Protein AF-A0A358IW53-F1 (afdb_monomer)

Radius of gyration: 29.98 Å; Cα contacts (8 Å, |Δi|>4): 96; chains: 1; bounding box: 82×64×45 Å

Foldseek 3Di:
DPPPPPVVVVVVVVVVVVVVVVVPDPPDPDDDDDDDDDLVGDPQVVCCVVPVDDDDSVNSLVQLQQWKDKPVFTWGDPDPVGDIDGDCVSCVVQQCVPADPVRRCVVPNDDDPDPVPDDDRPPIDIDGDNDD

Secondary structure (DSSP, 8-state):
--TTSHHHHHHHHHHHHHHHHHHTSPPPPP-PPP----TTS--HHHHHHHH-----HHHHHHHHHHEEEETTEEEEE-STT--EE--HHHHHHHHHHH--SS--HHHH----SSGGGPPPPTT--EEE----

Structure (mmCIF, N/CA/C/O backbone):
data_AF-A0A358IW53-F1
#
_entry.id   AF-A0A358IW53-F1
#
loop_
_atom_site.group_PDB
_atom_site.id
_atom_site.type_symbol
_atom_site.label_atom_id
_atom_site.label_alt_id
_atom_site.label_comp_id
_atom_site.label_asym_id
_atom_site.label_entity_id
_atom_site.label_seq_id
_atom_site.pdbx_PDB_ins_code
_atom_site.Cartn_x
_atom_site.Cartn_y
_atom_site.Cartn_z
_atom_site.occupancy
_atom_site.B_iso_or_equiv
_atom_site.auth_seq_id
_atom_site.auth_comp_id
_atom_site.auth_asym_id
_atom_site.auth_atom_id
_atom_site.pdbx_PDB_model_num
ATOM 1 N N . MET A 1 1 ? 65.312 49.172 10.900 1.00 45.38 1 MET A N 1
ATOM 2 C CA . MET A 1 1 ? 65.040 48.566 9.573 1.00 45.38 1 MET A CA 1
ATOM 3 C C . MET A 1 1 ? 65.627 47.159 9.563 1.00 45.38 1 MET A C 1
ATOM 5 O O . MET A 1 1 ? 66.772 47.037 9.943 1.00 45.38 1 MET A O 1
ATOM 9 N N . SER A 1 2 ? 64.997 46.048 9.188 1.00 51.22 2 SER A N 1
ATOM 10 C CA . SER A 1 2 ? 63.593 45.650 9.016 1.00 51.22 2 SER A CA 1
ATOM 11 C C . SER A 1 2 ? 63.588 44.112 8.835 1.00 51.22 2 SER A C 1
ATOM 13 O O . SER A 1 2 ? 63.111 43.606 7.826 1.00 51.22 2 SER A O 1
ATOM 15 N N . LEU A 1 3 ? 64.160 43.344 9.774 1.00 52.44 3 LEU A N 1
ATOM 16 C CA . LEU A 1 3 ? 64.257 41.875 9.638 1.00 52.44 3 LEU A CA 1
ATOM 17 C C . LEU A 1 3 ? 62.960 41.127 10.013 1.00 52.44 3 LEU A C 1
ATOM 19 O O . LEU A 1 3 ? 62.824 39.942 9.740 1.00 52.44 3 LEU A O 1
ATOM 23 N N . ARG A 1 4 ? 61.979 41.821 10.612 1.00 48.38 4 ARG A N 1
ATOM 24 C CA . ARG A 1 4 ? 60.676 41.243 10.998 1.00 48.38 4 ARG A CA 1
ATOM 25 C C . ARG A 1 4 ? 59.632 41.225 9.872 1.00 48.38 4 ARG A C 1
ATOM 27 O O . ARG A 1 4 ? 58.638 40.528 10.002 1.00 48.38 4 ARG A O 1
ATOM 34 N N . ARG A 1 5 ? 59.835 41.965 8.772 1.00 50.03 5 ARG A N 1
ATOM 35 C CA . ARG A 1 5 ? 58.861 42.036 7.660 1.00 50.03 5 ARG A CA 1
ATOM 36 C C . ARG A 1 5 ? 58.952 40.858 6.685 1.00 50.03 5 ARG A C 1
ATOM 38 O O . ARG A 1 5 ? 57.959 40.539 6.044 1.00 50.03 5 ARG A O 1
ATOM 45 N N . THR A 1 6 ? 60.104 40.199 6.585 1.00 47.00 6 THR A N 1
ATOM 46 C CA . THR A 1 6 ? 60.347 39.173 5.560 1.00 47.00 6 THR A CA 1
ATOM 47 C C . THR A 1 6 ? 59.727 37.815 5.908 1.00 47.00 6 THR A C 1
ATOM 49 O O . THR A 1 6 ? 59.259 37.125 5.009 1.00 47.00 6 THR A O 1
ATOM 52 N N . LEU A 1 7 ? 59.637 37.452 7.198 1.00 46.81 7 LEU A N 1
ATOM 53 C CA . LEU A 1 7 ? 59.002 36.194 7.630 1.00 46.81 7 LEU A CA 1
ATOM 54 C C . LEU A 1 7 ? 57.464 36.214 7.539 1.00 46.81 7 LEU A C 1
ATOM 56 O O . LEU A 1 7 ? 56.850 35.167 7.360 1.00 46.81 7 LEU A O 1
ATOM 60 N N . SER A 1 8 ? 56.822 37.382 7.638 1.00 44.81 8 SER A N 1
ATOM 61 C CA . SER A 1 8 ? 55.353 37.479 7.557 1.00 44.81 8 SER A CA 1
ATOM 62 C C . SER A 1 8 ? 54.820 37.392 6.118 1.00 44.81 8 SER A C 1
ATOM 64 O O . SER A 1 8 ? 53.675 36.992 5.906 1.00 44.81 8 SER A O 1
ATOM 66 N N . PHE A 1 9 ? 55.647 37.722 5.120 1.00 45.56 9 PHE A N 1
ATOM 67 C CA . PHE A 1 9 ? 55.272 37.652 3.702 1.00 45.56 9 PHE A CA 1
ATOM 68 C C . PHE A 1 9 ? 55.314 36.223 3.139 1.00 45.56 9 PHE A C 1
ATOM 70 O O . PHE A 1 9 ? 54.461 35.859 2.332 1.00 45.56 9 PHE A O 1
ATOM 77 N N . THR A 1 10 ? 56.250 35.384 3.590 1.00 48.31 10 THR A N 1
ATOM 78 C CA . THR A 1 10 ? 56.368 33.990 3.128 1.00 48.31 10 THR A CA 1
ATOM 79 C C . THR A 1 10 ? 55.287 33.081 3.714 1.00 48.31 10 THR A C 1
ATOM 81 O O . THR A 1 10 ? 54.746 32.243 2.996 1.00 48.31 10 THR A O 1
ATOM 84 N N . ALA A 1 11 ? 54.897 33.295 4.976 1.00 46.56 11 ALA A N 1
ATOM 85 C CA . ALA A 1 11 ? 53.778 32.580 5.595 1.00 46.56 11 ALA A CA 1
ATOM 86 C C . ALA A 1 11 ? 52.433 32.879 4.900 1.00 46.56 11 ALA A C 1
ATOM 88 O O . ALA A 1 11 ? 51.592 31.992 4.771 1.00 46.56 11 ALA A O 1
ATOM 89 N N . SER A 1 12 ? 52.257 34.105 4.392 1.00 52.66 12 SER A N 1
ATOM 90 C CA . SER A 1 12 ? 51.033 34.529 3.699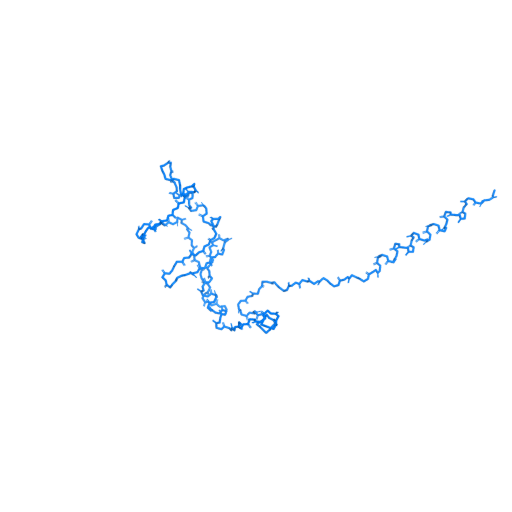 1.00 52.66 12 SER A CA 1
ATOM 91 C C . SER A 1 12 ? 50.904 33.908 2.301 1.00 52.66 12 SER A C 1
ATOM 93 O O . SER A 1 12 ? 49.828 33.452 1.932 1.00 52.66 12 SER A O 1
ATOM 95 N N . LEU A 1 13 ? 51.997 33.812 1.536 1.00 52.28 13 LEU A N 1
ATOM 96 C CA . LEU A 1 13 ? 51.989 33.179 0.208 1.00 52.28 13 LEU A CA 1
ATOM 97 C C . LEU A 1 13 ? 51.776 31.659 0.277 1.00 52.28 13 LEU A C 1
ATOM 99 O O . LEU A 1 13 ? 51.045 31.109 -0.542 1.00 52.28 13 LEU A O 1
ATOM 103 N N . ALA A 1 14 ? 52.359 30.986 1.275 1.00 54.16 14 ALA A N 1
ATOM 104 C CA . ALA A 1 14 ? 5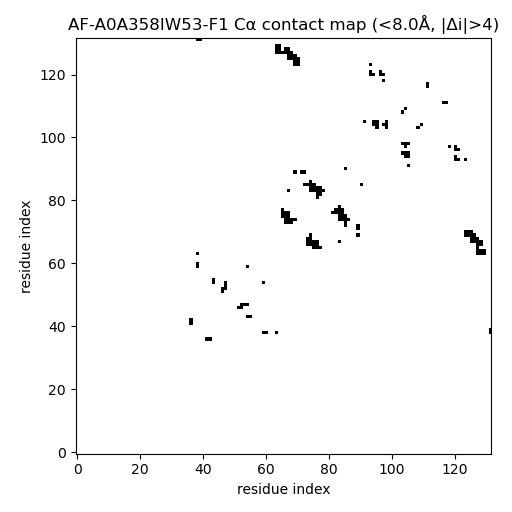2.147 29.555 1.488 1.00 54.16 14 ALA A CA 1
ATOM 105 C C . ALA A 1 14 ? 50.699 29.240 1.914 1.00 54.16 14 ALA A C 1
ATOM 107 O O . ALA A 1 14 ? 50.117 28.274 1.425 1.00 54.16 14 ALA A O 1
ATOM 108 N N . ALA A 1 15 ? 50.093 30.080 2.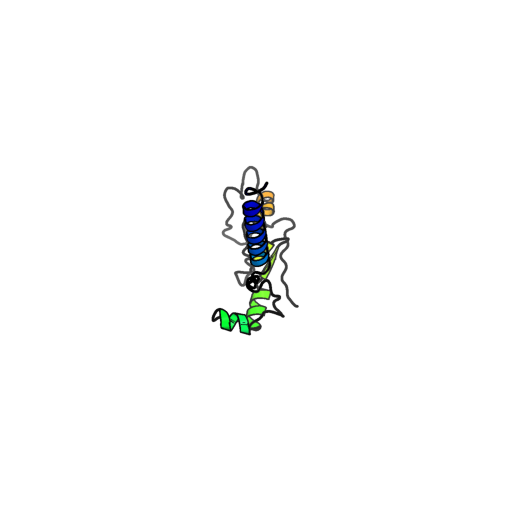763 1.00 53.78 15 ALA A N 1
ATOM 109 C CA . ALA A 1 15 ? 48.697 29.937 3.179 1.00 53.78 15 ALA A CA 1
ATOM 110 C C . ALA A 1 15 ? 47.702 30.188 2.027 1.00 53.78 15 ALA A C 1
ATOM 112 O O . ALA A 1 15 ? 46.727 29.450 1.892 1.00 53.78 15 ALA A O 1
ATOM 113 N N . LEU A 1 16 ? 47.968 31.172 1.155 1.00 55.00 16 LEU A N 1
ATOM 114 C CA . LEU A 1 16 ? 47.179 31.404 -0.064 1.00 55.00 16 LEU A CA 1
ATOM 115 C C . LEU A 1 16 ? 47.344 30.274 -1.095 1.00 55.00 16 LEU A C 1
ATOM 117 O O . LEU A 1 16 ? 46.365 29.877 -1.723 1.00 55.00 16 LEU A O 1
ATOM 121 N N . GLY A 1 17 ? 48.554 29.727 -1.245 1.00 56.91 17 GLY A N 1
ATOM 122 C CA . GLY A 1 17 ? 48.820 28.590 -2.130 1.00 56.91 17 GLY A CA 1
ATOM 123 C C . GLY A 1 17 ? 48.111 27.309 -1.681 1.00 56.91 17 GLY A C 1
ATOM 124 O O . GLY A 1 17 ? 47.503 26.628 -2.503 1.00 56.91 17 GLY A O 1
ATOM 125 N N . LEU A 1 18 ? 48.113 27.010 -0.377 1.00 56.78 18 LEU A N 1
ATOM 126 C CA . LEU A 1 18 ? 47.400 25.850 0.171 1.00 56.78 18 LEU A CA 1
ATOM 127 C C . LEU A 1 18 ? 45.878 26.000 0.032 1.00 56.78 18 LEU A C 1
ATOM 129 O O . LEU A 1 18 ? 45.204 25.052 -0.360 1.00 56.78 18 LEU A O 1
ATOM 133 N N . ALA A 1 19 ? 45.338 27.198 0.284 1.00 57.53 19 ALA A N 1
ATOM 134 C CA . ALA A 1 19 ? 43.915 27.474 0.093 1.00 57.53 19 ALA A CA 1
ATOM 135 C C . ALA A 1 19 ? 43.489 27.331 -1.382 1.00 57.53 19 ALA A C 1
ATOM 137 O O . ALA A 1 19 ? 42.447 26.744 -1.664 1.00 57.53 19 ALA A O 1
ATOM 138 N N . ALA A 1 20 ? 44.314 27.788 -2.332 1.00 58.22 20 ALA A N 1
ATOM 139 C CA . ALA A 1 20 ? 44.037 27.654 -3.764 1.00 58.22 20 ALA A CA 1
ATOM 140 C C . ALA A 1 20 ? 44.051 26.192 -4.258 1.00 58.22 20 ALA A C 1
ATOM 142 O O . ALA A 1 20 ? 43.303 25.854 -5.178 1.00 58.22 20 ALA A O 1
ATOM 143 N N . VAL A 1 21 ? 44.859 25.319 -3.643 1.00 57.72 21 VAL A N 1
ATOM 144 C CA . VAL A 1 21 ? 44.914 23.880 -3.969 1.00 57.72 21 VAL A CA 1
ATOM 145 C C . VAL A 1 21 ? 43.688 23.130 -3.441 1.00 57.72 21 VAL A C 1
ATOM 147 O O . VAL A 1 21 ? 43.157 22.275 -4.143 1.00 57.72 21 VAL A O 1
ATOM 150 N N . VAL A 1 22 ? 43.187 23.470 -2.248 1.00 59.94 22 VAL A N 1
ATOM 151 C CA . VAL A 1 22 ? 41.995 22.813 -1.675 1.00 59.94 22 VAL A CA 1
ATOM 152 C C . VAL A 1 22 ? 40.720 23.174 -2.451 1.00 59.94 22 VAL A C 1
ATOM 154 O O . VAL A 1 22 ? 39.848 22.327 -2.616 1.00 59.94 22 VAL A O 1
ATOM 157 N N . VAL A 1 23 ? 40.624 24.396 -2.991 1.00 61.97 23 VAL A N 1
ATOM 158 C CA . VAL A 1 23 ? 39.460 24.845 -3.786 1.00 61.97 23 VAL A CA 1
ATOM 159 C C . VAL A 1 23 ? 39.443 24.253 -5.206 1.00 61.97 23 VAL A C 1
ATOM 161 O O . VAL A 1 23 ? 38.377 24.128 -5.798 1.00 61.97 23 VAL A O 1
ATOM 164 N N . ASN A 1 24 ? 40.598 23.844 -5.744 1.00 63.06 24 ASN A N 1
ATOM 165 C CA . ASN A 1 24 ? 40.717 23.216 -7.070 1.00 63.06 24 ASN A CA 1
ATOM 166 C C . ASN A 1 24 ? 40.841 21.684 -7.019 1.00 63.06 24 ASN A C 1
ATOM 168 O O . ASN A 1 24 ? 41.148 21.057 -8.035 1.00 63.06 24 ASN A O 1
ATOM 172 N N . ALA A 1 25 ? 40.620 21.063 -5.857 1.00 70.56 25 ALA A N 1
ATOM 173 C CA . ALA A 1 25 ? 40.541 19.612 -5.783 1.00 70.56 25 ALA A CA 1
ATOM 174 C C . ALA A 1 25 ? 39.331 19.133 -6.613 1.00 70.56 25 ALA A C 1
ATOM 176 O O . ALA A 1 25 ? 38.227 19.651 -6.420 1.00 70.56 25 ALA A O 1
ATOM 177 N N . PRO A 1 26 ? 39.500 18.171 -7.543 1.00 72.50 26 PRO A N 1
ATOM 178 C CA . PRO A 1 26 ? 38.382 17.648 -8.312 1.00 72.50 26 PRO A CA 1
ATOM 179 C C . PRO A 1 26 ? 37.364 17.052 -7.342 1.00 72.50 26 PRO A C 1
ATOM 181 O O . PRO A 1 26 ? 37.690 16.164 -6.552 1.00 72.50 26 PRO A O 1
ATOM 184 N N . ALA A 1 27 ? 36.132 17.557 -7.385 1.00 75.62 27 ALA A N 1
ATOM 185 C CA . ALA A 1 27 ? 35.043 16.971 -6.628 1.00 75.62 27 ALA A CA 1
ATOM 186 C C . ALA A 1 27 ? 34.883 15.511 -7.070 1.00 75.62 27 ALA A C 1
ATOM 188 O O . ALA A 1 27 ? 34.687 15.229 -8.255 1.00 75.62 27 ALA A O 1
ATOM 189 N N . SER A 1 28 ? 34.983 14.574 -6.127 1.00 77.12 28 SER A N 1
ATOM 190 C CA . SER A 1 28 ? 34.611 13.183 -6.374 1.00 77.12 28 SER A CA 1
ATOM 191 C C . SER A 1 28 ? 33.187 13.155 -6.924 1.00 77.12 28 SER A C 1
ATOM 193 O O . SER A 1 28 ? 32.289 13.746 -6.323 1.00 77.12 28 SER A O 1
ATOM 195 N N . ALA A 1 29 ? 32.974 12.483 -8.056 1.00 78.31 29 ALA A N 1
ATOM 196 C CA . ALA A 1 29 ? 31.636 12.317 -8.608 1.00 78.31 29 ALA A CA 1
ATOM 197 C C . ALA A 1 29 ? 30.721 11.702 -7.537 1.00 78.31 29 ALA A C 1
ATOM 199 O O . ALA A 1 29 ? 31.023 10.634 -6.994 1.00 78.31 29 ALA A O 1
ATOM 200 N N . ALA A 1 30 ? 29.622 12.388 -7.216 1.00 73.81 30 ALA A N 1
ATOM 201 C CA . ALA A 1 30 ? 28.613 11.855 -6.317 1.00 73.81 30 ALA A CA 1
ATOM 202 C C . ALA A 1 30 ? 28.044 10.574 -6.940 1.00 73.81 30 ALA A C 1
ATOM 204 O O . ALA A 1 30 ? 27.476 10.603 -8.031 1.00 73.81 30 ALA A O 1
ATOM 205 N N . ARG A 1 31 ? 28.225 9.440 -6.262 1.00 71.56 31 ARG A N 1
ATOM 206 C CA . ARG A 1 31 ? 27.593 8.179 -6.648 1.00 71.56 31 ARG A CA 1
ATOM 207 C C . ARG A 1 31 ? 26.286 8.049 -5.884 1.00 71.56 31 ARG A C 1
ATOM 209 O O . ARG A 1 31 ? 26.280 7.566 -4.757 1.00 71.56 31 ARG A O 1
ATOM 216 N N . ALA A 1 32 ? 25.202 8.525 -6.479 1.00 72.50 32 ALA A N 1
ATOM 217 C CA . ALA A 1 32 ? 23.874 8.122 -6.050 1.00 72.50 32 ALA A CA 1
ATOM 218 C C . ALA A 1 32 ? 23.540 6.793 -6.733 1.00 72.50 32 ALA A C 1
ATOM 220 O O . ALA A 1 32 ? 23.787 6.637 -7.930 1.00 72.50 32 ALA A O 1
ATOM 221 N N . ASP A 1 33 ? 22.996 5.841 -5.981 1.00 65.25 33 ASP A N 1
ATOM 222 C CA . ASP A 1 33 ? 22.238 4.772 -6.615 1.00 65.25 33 ASP A CA 1
ATOM 223 C C . ASP A 1 33 ? 20.931 5.360 -7.163 1.00 65.25 33 ASP A C 1
ATOM 225 O O . ASP A 1 33 ? 20.350 6.290 -6.601 1.00 65.25 33 ASP A O 1
ATOM 229 N N . GLU A 1 34 ? 20.498 4.821 -8.293 1.00 70.62 34 GLU A N 1
ATOM 230 C CA . GLU A 1 34 ? 19.232 5.144 -8.940 1.00 70.62 34 GLU A CA 1
ATOM 231 C C . GLU A 1 34 ? 18.018 4.912 -8.013 1.00 70.62 34 GLU A C 1
ATOM 233 O O . GLU A 1 34 ? 18.016 3.969 -7.220 1.00 70.62 34 GLU A O 1
ATOM 238 N N . GLY A 1 35 ? 16.977 5.758 -8.105 1.00 78.75 35 GLY A N 1
ATOM 239 C CA . GLY A 1 35 ? 15.893 5.808 -7.114 1.00 78.75 35 GLY A CA 1
ATOM 240 C C . GLY A 1 35 ? 14.510 6.173 -7.670 1.00 78.75 35 GLY A C 1
ATOM 241 O O . GLY A 1 35 ? 14.393 7.068 -8.496 1.00 78.75 35 GLY A O 1
ATOM 242 N N . MET A 1 36 ? 13.492 5.468 -7.154 1.00 91.62 36 MET A N 1
ATOM 243 C CA . MET A 1 36 ? 12.048 5.525 -7.458 1.00 91.62 36 MET A CA 1
ATOM 244 C C . MET A 1 36 ? 11.681 5.565 -8.948 1.00 91.62 36 MET A C 1
ATOM 246 O O . MET A 1 36 ? 11.601 6.616 -9.572 1.00 91.62 36 MET A O 1
ATOM 250 N N . TRP A 1 37 ? 11.365 4.387 -9.480 1.00 93.50 37 TRP A N 1
ATOM 251 C CA . TRP A 1 37 ? 10.956 4.176 -10.864 1.00 93.50 37 TRP A CA 1
ATOM 252 C C . TRP A 1 37 ? 9.460 3.910 -10.947 1.00 93.50 37 TRP A C 1
ATOM 254 O O . TRP A 1 37 ? 8.897 3.255 -10.066 1.00 93.50 37 TRP A O 1
ATOM 264 N N . THR A 1 38 ? 8.824 4.368 -12.019 1.00 94.88 38 THR A N 1
ATOM 265 C CA . THR A 1 38 ? 7.471 3.924 -12.353 1.00 94.88 38 THR A CA 1
ATOM 266 C C . THR A 1 38 ? 7.512 2.507 -12.933 1.00 94.88 38 THR A C 1
ATOM 268 O O . THR A 1 38 ? 8.555 2.041 -13.402 1.00 94.88 38 THR A O 1
ATOM 271 N N . PHE A 1 39 ? 6.387 1.790 -12.886 1.00 95.19 39 PHE A N 1
ATOM 272 C CA . PHE A 1 39 ? 6.320 0.405 -13.370 1.00 95.19 39 PHE A CA 1
ATOM 273 C C . PHE A 1 39 ? 6.524 0.281 -14.891 1.00 95.19 39 PHE A C 1
ATOM 275 O O . PHE A 1 39 ? 6.957 -0.769 -15.354 1.00 95.19 39 PHE A O 1
ATOM 282 N N . ASP A 1 40 ? 6.237 1.336 -15.654 1.00 94.25 40 ASP A N 1
ATOM 283 C CA . ASP A 1 40 ? 6.399 1.440 -17.112 1.00 94.25 40 ASP A CA 1
ATOM 284 C C . ASP A 1 40 ? 7.803 1.912 -17.540 1.00 94.25 40 ASP A C 1
ATOM 286 O O . ASP A 1 40 ? 8.197 1.721 -18.688 1.00 94.25 40 ASP A O 1
ATOM 290 N N . SER A 1 41 ? 8.581 2.492 -16.619 1.00 94.56 41 SER A N 1
ATOM 291 C CA . SER A 1 41 ? 9.921 3.038 -16.888 1.00 94.56 41 SER A CA 1
ATOM 292 C C . SER A 1 41 ? 11.011 2.431 -15.988 1.00 94.56 41 SER A C 1
ATOM 294 O O . SER A 1 41 ? 12.056 3.039 -15.757 1.00 94.56 41 SER A O 1
ATOM 296 N N . PHE A 1 42 ? 10.790 1.221 -15.462 1.00 95.12 42 PHE A N 1
ATOM 297 C CA . PHE A 1 42 ? 11.758 0.515 -14.620 1.00 95.12 42 PHE A CA 1
ATOM 298 C C . PHE A 1 42 ? 12.981 0.039 -15.434 1.00 95.12 42 PHE A C 1
ATOM 300 O O . PHE A 1 42 ? 12.809 -0.616 -16.466 1.00 95.12 42 PHE A O 1
ATOM 307 N N . PRO A 1 43 ? 14.231 0.276 -14.980 1.00 95.06 43 PRO A N 1
ATOM 308 C CA . PRO A 1 43 ? 15.440 -0.083 -15.722 1.00 95.06 43 PRO A CA 1
ATOM 309 C C . PRO A 1 43 ? 15.766 -1.582 -15.584 1.00 95.06 43 PRO A C 1
ATOM 311 O O . PRO A 1 43 ? 16.772 -1.976 -14.987 1.00 95.06 43 PRO A O 1
ATOM 314 N N . ILE A 1 44 ? 14.910 -2.436 -16.161 1.00 96.06 44 ILE A N 1
ATOM 315 C CA . ILE A 1 44 ? 14.948 -3.906 -16.051 1.00 96.06 44 ILE A CA 1
ATOM 316 C C . ILE A 1 44 ? 16.352 -4.466 -16.305 1.00 96.06 44 ILE A C 1
ATOM 318 O O . ILE A 1 44 ? 16.857 -5.266 -15.517 1.00 96.06 44 ILE A O 1
ATOM 322 N N . GLN A 1 45 ? 16.993 -4.052 -17.402 1.00 95.88 45 GLN A N 1
ATOM 323 C CA . GLN A 1 45 ? 18.297 -4.585 -17.803 1.00 95.88 45 GLN A CA 1
ATOM 324 C C . GLN A 1 45 ? 19.379 -4.241 -16.777 1.00 95.88 45 GLN A C 1
ATOM 326 O O . GLN A 1 45 ? 20.101 -5.133 -16.333 1.00 95.88 45 GLN A O 1
ATOM 331 N N . THR A 1 46 ? 19.447 -2.976 -16.357 1.00 93.81 46 THR A N 1
ATOM 332 C CA . THR A 1 46 ? 20.407 -2.494 -15.358 1.00 93.81 46 THR A CA 1
ATOM 333 C C . THR A 1 46 ? 20.226 -3.217 -14.027 1.00 93.81 46 THR A C 1
ATOM 335 O O . THR A 1 46 ? 21.200 -3.703 -13.455 1.00 93.81 46 THR A O 1
ATOM 338 N N . VAL A 1 47 ? 18.985 -3.346 -13.544 1.00 93.88 47 VAL A N 1
ATOM 339 C CA . VAL A 1 47 ? 18.682 -4.002 -12.261 1.00 93.88 47 VAL A CA 1
ATOM 340 C C . VA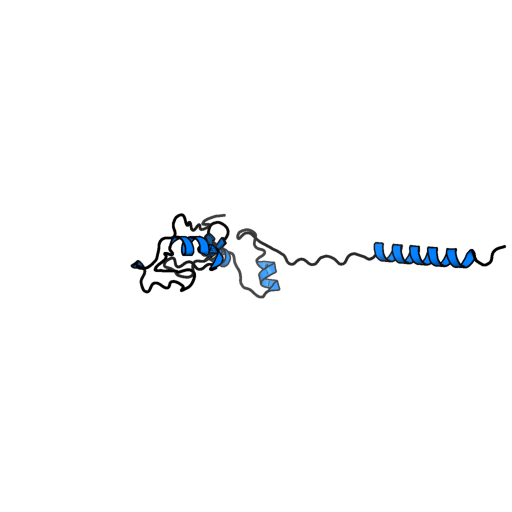L A 1 47 ? 19.009 -5.492 -12.316 1.00 93.88 47 VAL A C 1
ATOM 342 O O . VAL A 1 47 ? 19.699 -5.994 -11.429 1.00 93.88 47 VAL A O 1
ATOM 345 N N . ASN A 1 48 ? 18.590 -6.194 -13.370 1.00 96.69 48 ASN A N 1
ATOM 346 C CA . ASN A 1 48 ? 18.887 -7.618 -13.522 1.00 96.69 48 ASN A CA 1
ATOM 347 C C . ASN A 1 48 ? 20.393 -7.884 -13.623 1.00 96.69 48 ASN A C 1
ATOM 349 O O . ASN A 1 48 ? 20.882 -8.821 -12.994 1.00 96.69 48 ASN A O 1
ATOM 353 N N . GLN A 1 49 ? 21.144 -7.053 -14.354 1.00 96.56 49 GLN A N 1
ATOM 354 C CA . GLN A 1 49 ? 22.602 -7.178 -14.443 1.00 96.56 49 GLN A CA 1
ATOM 355 C C . GLN A 1 49 ? 23.291 -6.881 -13.105 1.00 96.56 49 GLN A C 1
ATOM 357 O O . GLN A 1 49 ? 24.203 -7.607 -12.715 1.00 96.56 49 GLN A O 1
ATOM 362 N N . LYS A 1 50 ? 22.854 -5.836 -12.390 1.00 93.75 50 LYS A N 1
ATOM 363 C CA . LYS A 1 50 ? 23.466 -5.402 -11.126 1.00 93.75 50 LYS A CA 1
ATOM 364 C C . LYS A 1 50 ? 23.188 -6.367 -9.973 1.00 93.75 50 LYS A C 1
ATOM 366 O O . LYS A 1 50 ? 24.085 -6.624 -9.176 1.00 93.75 50 LYS A O 1
ATOM 371 N N . TYR A 1 51 ? 21.962 -6.882 -9.872 1.00 93.94 51 TYR A N 1
ATOM 372 C CA . TYR A 1 51 ? 21.498 -7.658 -8.714 1.00 93.94 51 TYR A CA 1
ATOM 373 C C . TYR A 1 51 ? 21.258 -9.146 -9.006 1.00 93.94 51 TYR A C 1
ATOM 375 O O . TYR A 1 51 ? 20.903 -9.893 -8.097 1.00 93.94 51 TYR A O 1
ATOM 383 N N . GLY A 1 52 ? 21.434 -9.601 -10.250 1.00 96.56 52 GLY A N 1
ATOM 384 C CA . GLY A 1 52 ? 21.211 -11.000 -10.634 1.00 96.56 52 GLY A CA 1
ATOM 385 C C . GLY A 1 52 ? 19.738 -11.427 -10.603 1.00 96.56 52 GLY A C 1
ATOM 386 O O . GLY A 1 52 ? 19.437 -12.617 -10.493 1.00 96.56 52 GLY A O 1
ATOM 387 N N . THR A 1 53 ? 18.811 -10.470 -10.666 1.00 95.75 53 THR A N 1
ATOM 388 C CA . THR A 1 53 ? 17.369 -10.730 -10.686 1.00 95.75 53 THR A CA 1
ATOM 389 C C . THR A 1 53 ? 16.892 -11.169 -12.074 1.00 95.75 53 THR A C 1
ATOM 391 O O . THR A 1 53 ? 17.610 -11.079 -13.070 1.00 95.75 53 THR A O 1
ATOM 394 N N . ARG A 1 54 ? 15.652 -11.663 -12.143 1.00 96.56 54 ARG A N 1
ATOM 395 C CA . ARG A 1 54 ? 14.948 -12.005 -13.390 1.00 96.56 54 ARG A CA 1
ATOM 396 C C . ARG A 1 54 ? 13.625 -11.246 -13.477 1.00 96.56 54 ARG A C 1
ATOM 398 O O . ARG A 1 54 ? 12.571 -11.850 -13.626 1.00 96.56 54 ARG A O 1
ATOM 405 N N . ILE A 1 55 ? 13.686 -9.934 -13.273 1.00 97.06 55 ILE A N 1
ATOM 406 C CA . ILE A 1 55 ? 12.522 -9.054 -13.390 1.00 97.06 55 ILE A CA 1
ATOM 407 C C . ILE A 1 55 ? 12.198 -8.891 -14.875 1.00 97.06 55 ILE A C 1
ATOM 409 O O . ILE A 1 55 ? 13.096 -8.659 -15.682 1.00 97.06 55 ILE A O 1
ATOM 413 N N . ASP A 1 56 ? 10.927 -9.010 -15.228 1.00 97.38 56 ASP A N 1
ATOM 414 C CA . ASP A 1 56 ? 10.378 -8.692 -16.543 1.00 97.38 56 ASP A CA 1
ATOM 415 C C . ASP A 1 56 ? 9.103 -7.847 -16.380 1.00 97.38 56 ASP A C 1
ATOM 417 O O . ASP A 1 56 ? 8.691 -7.536 -15.257 1.00 97.38 56 ASP A O 1
ATOM 421 N N . GLN A 1 57 ? 8.479 -7.454 -17.495 1.00 96.12 57 GLN A N 1
ATOM 422 C CA . GLN A 1 57 ? 7.266 -6.638 -17.436 1.00 96.12 57 GLN A CA 1
ATOM 423 C C . GLN A 1 57 ? 6.107 -7.380 -16.760 1.00 96.12 57 GLN A C 1
ATOM 425 O O . GLN A 1 57 ? 5.429 -6.807 -15.918 1.00 96.12 57 GLN A O 1
ATOM 430 N N . ALA A 1 58 ? 5.930 -8.676 -17.031 1.00 96.81 58 ALA A N 1
ATOM 431 C CA . ALA A 1 58 ? 4.864 -9.467 -16.415 1.00 96.81 58 ALA A CA 1
ATOM 432 C C . ALA A 1 58 ? 5.008 -9.554 -14.884 1.00 96.81 58 ALA A C 1
ATOM 434 O O . ALA A 1 58 ? 4.016 -9.603 -14.150 1.00 96.81 58 ALA A O 1
ATOM 435 N N . TRP A 1 59 ? 6.244 -9.574 -14.382 1.00 97.25 59 TRP A N 1
ATOM 436 C CA . TRP A 1 59 ? 6.535 -9.479 -12.960 1.00 97.25 59 TRP A CA 1
ATOM 437 C C . TRP A 1 59 ? 6.176 -8.098 -12.405 1.00 97.25 59 TRP A C 1
ATOM 439 O O . TRP A 1 59 ? 5.514 -8.027 -11.370 1.00 97.25 59 TRP A O 1
ATOM 449 N N . LEU A 1 60 ? 6.552 -7.014 -13.093 1.00 97.50 60 LEU A N 1
ATOM 450 C CA . LEU A 1 60 ? 6.205 -5.646 -12.688 1.00 97.50 60 LEU A CA 1
ATOM 451 C C . LEU A 1 60 ? 4.688 -5.428 -12.672 1.00 97.50 60 LEU A C 1
ATOM 453 O O . LEU A 1 60 ? 4.170 -4.895 -11.693 1.00 97.50 60 LEU A O 1
ATOM 457 N N . ASP A 1 61 ? 3.968 -5.923 -13.678 1.00 96.81 61 ASP A N 1
ATOM 458 C CA . ASP A 1 61 ? 2.507 -5.840 -13.766 1.00 96.81 61 ASP A CA 1
ATOM 459 C C . ASP A 1 61 ? 1.838 -6.580 -12.601 1.00 96.81 61 ASP A C 1
ATOM 461 O O . ASP A 1 61 ? 0.876 -6.095 -11.998 1.00 96.81 61 ASP A O 1
ATOM 465 N N . ARG A 1 62 ? 2.382 -7.744 -12.223 1.00 95.81 62 ARG A N 1
ATOM 466 C CA . ARG A 1 62 ? 1.922 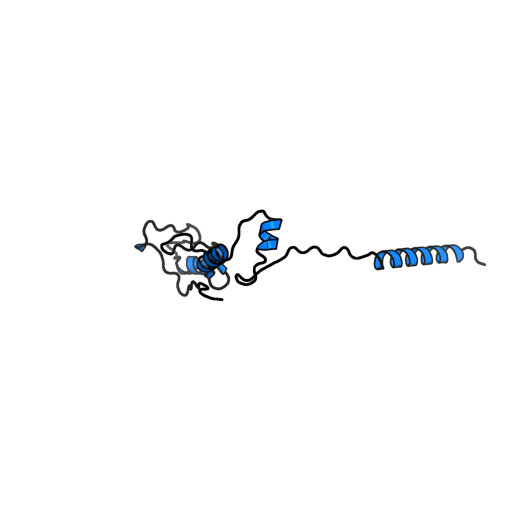-8.489 -11.046 1.00 95.81 62 ARG A CA 1
ATOM 467 C C . ARG A 1 62 ? 2.155 -7.705 -9.759 1.00 95.81 62 ARG A C 1
ATOM 469 O O . ARG A 1 62 ? 1.260 -7.660 -8.921 1.00 95.81 62 ARG A O 1
ATOM 476 N N . VAL A 1 63 ? 3.333 -7.101 -9.593 1.00 96.50 63 VAL A N 1
ATOM 477 C CA . VAL A 1 63 ? 3.647 -6.284 -8.412 1.00 96.50 63 VAL A CA 1
ATOM 478 C C . VAL A 1 63 ? 2.751 -5.052 -8.350 1.00 96.50 63 VAL A C 1
ATOM 480 O O . VAL A 1 63 ? 2.213 -4.766 -7.286 1.00 96.50 63 VAL A O 1
ATOM 483 N N . ARG A 1 64 ? 2.514 -4.372 -9.476 1.00 97.56 64 ARG A N 1
ATOM 484 C CA . ARG A 1 64 ? 1.590 -3.236 -9.575 1.00 97.56 64 ARG A CA 1
ATOM 485 C C . ARG A 1 64 ? 0.181 -3.619 -9.125 1.00 97.56 64 ARG A C 1
ATOM 487 O O . ARG A 1 64 ? -0.389 -2.938 -8.282 1.00 97.56 64 ARG A O 1
ATOM 494 N N . ASN A 1 65 ? -0.347 -4.738 -9.625 1.00 96.88 65 ASN A N 1
ATOM 495 C CA . ASN A 1 65 ? -1.684 -5.218 -9.260 1.00 96.88 65 ASN A CA 1
ATOM 496 C C . ASN A 1 65 ? -1.774 -5.699 -7.796 1.00 96.88 65 ASN A C 1
ATOM 498 O O . ASN A 1 65 ? -2.870 -5.781 -7.246 1.00 96.88 65 ASN A O 1
ATOM 502 N N . ALA A 1 66 ? -0.643 -6.031 -7.166 1.00 97.56 66 ALA A N 1
ATOM 503 C CA . ALA A 1 66 ? -0.570 -6.412 -5.756 1.00 97.56 66 ALA A CA 1
ATOM 504 C C . ALA A 1 66 ? -0.290 -5.226 -4.814 1.00 97.56 66 ALA A C 1
ATOM 506 O O . ALA A 1 66 ? -0.493 -5.354 -3.605 1.00 97.56 66 ALA A O 1
ATOM 507 N N . ALA A 1 67 ? 0.189 -4.094 -5.337 1.00 97.81 67 ALA A N 1
ATOM 508 C CA . ALA A 1 67 ? 0.490 -2.895 -4.570 1.00 97.81 67 ALA A CA 1
ATOM 509 C C . ALA A 1 67 ? -0.792 -2.105 -4.284 1.00 97.81 67 ALA A C 1
ATOM 511 O O . ALA A 1 67 ? -1.589 -1.821 -5.178 1.00 97.81 67 ALA A O 1
ATOM 512 N N . VAL A 1 68 ? -0.971 -1.728 -3.022 1.00 98.25 68 VAL A N 1
ATOM 513 C CA . VAL A 1 68 ? -2.160 -1.027 -2.542 1.00 98.25 68 VAL A CA 1
ATOM 514 C C . VAL A 1 68 ? -1.749 0.311 -1.946 1.00 98.25 68 VAL A C 1
ATOM 516 O O . VAL A 1 68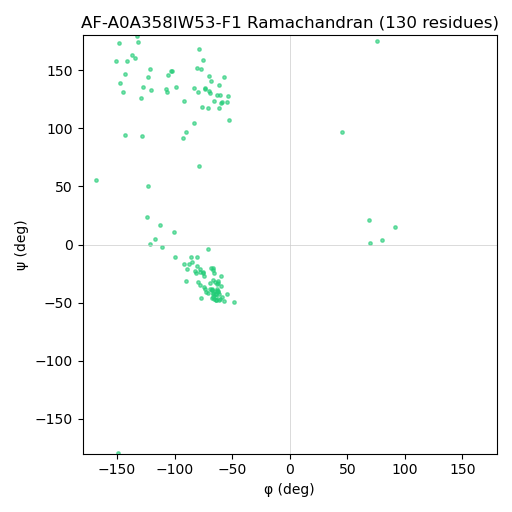 ? -0.830 0.390 -1.127 1.00 98.25 68 VAL A O 1
ATOM 519 N N . ARG A 1 69 ? -2.464 1.371 -2.319 1.00 97.75 69 ARG A N 1
ATOM 520 C CA . ARG A 1 69 ? -2.376 2.671 -1.659 1.00 97.75 69 ARG A CA 1
ATOM 521 C C . ARG A 1 69 ? -3.422 2.751 -0.556 1.00 97.75 69 ARG A C 1
ATOM 523 O O . ARG A 1 69 ? -4.616 2.608 -0.811 1.00 97.75 69 ARG A O 1
ATOM 530 N N . LEU A 1 70 ? -2.959 3.025 0.657 1.00 96.38 70 LEU A N 1
ATOM 531 C CA . LEU A 1 70 ? -3.778 3.565 1.741 1.00 96.38 70 LEU A CA 1
ATOM 532 C C . LEU A 1 70 ? -3.455 5.062 1.827 1.00 96.38 70 LEU A C 1
ATOM 534 O O . LEU A 1 70 ? -2.342 5.453 1.490 1.00 96.38 70 LEU A O 1
ATOM 538 N N . GLN A 1 71 ? -4.388 5.924 2.229 1.00 89.06 71 GLN A N 1
ATOM 539 C CA . GLN A 1 71 ? -4.155 7.378 2.2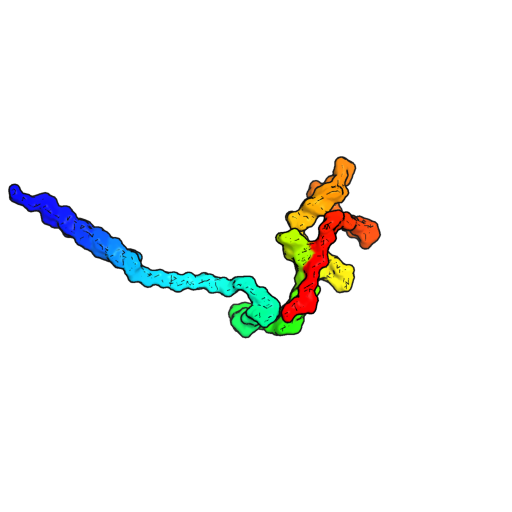41 1.00 89.06 71 GLN A CA 1
ATOM 540 C C . GLN A 1 71 ? -2.865 7.744 3.013 1.00 89.06 71 GLN A C 1
ATOM 542 O O . GLN A 1 71 ? -2.815 7.630 4.233 1.00 89.06 71 GLN A O 1
ATOM 547 N N . GLY A 1 72 ? -1.805 8.141 2.295 1.00 91.00 72 GLY A N 1
ATOM 548 C CA . GLY A 1 72 ? -0.484 8.456 2.864 1.00 91.00 72 GLY A CA 1
ATOM 549 C C . GLY A 1 72 ? 0.432 7.263 3.193 1.00 91.00 72 GLY A C 1
ATOM 550 O O . GLY A 1 72 ? 1.528 7.480 3.703 1.00 91.00 72 GLY A O 1
ATOM 551 N N . CYS A 1 73 ? 0.034 6.026 2.886 1.00 97.38 73 CYS A N 1
ATOM 552 C CA . CYS A 1 73 ? 0.778 4.802 3.186 1.00 97.38 73 CYS A CA 1
ATOM 553 C C . CYS A 1 73 ? 0.784 3.796 2.024 1.00 97.38 73 CYS A C 1
ATOM 555 O O . CYS A 1 73 ? -0.033 3.842 1.105 1.00 97.38 73 CYS A O 1
ATOM 557 N N . SER A 1 74 ? 1.711 2.840 2.093 1.00 97.94 74 SER A N 1
ATOM 558 C CA . SER A 1 74 ? 1.746 1.678 1.199 1.00 97.94 74 SER A CA 1
ATOM 559 C C . SER A 1 74 ? 1.237 0.427 1.906 1.00 97.94 74 SER A C 1
ATOM 561 O O . SER A 1 74 ? 1.392 0.258 3.120 1.00 97.94 74 SER A O 1
ATOM 563 N N . ALA A 1 75 ? 0.643 -0.465 1.130 1.00 98.25 75 ALA A N 1
ATOM 564 C CA . ALA A 1 75 ? 0.192 -1.772 1.560 1.00 98.25 75 ALA A CA 1
ATOM 565 C C . ALA A 1 75 ? 0.303 -2.771 0.398 1.00 98.25 75 ALA A C 1
ATOM 567 O O . ALA A 1 75 ? 0.617 -2.393 -0.734 1.00 98.25 75 ALA A O 1
ATOM 568 N N . SER A 1 76 ? 0.054 -4.048 0.663 1.00 98.25 76 SER A N 1
ATOM 569 C CA . SER A 1 76 ? 0.046 -5.074 -0.379 1.00 98.25 76 SER A CA 1
ATOM 570 C C . SER A 1 76 ? -1.028 -6.121 -0.148 1.00 98.25 76 SER A C 1
ATOM 572 O O . SER A 1 76 ? -1.314 -6.485 0.993 1.00 98.25 76 SER A O 1
ATOM 574 N N . PHE A 1 77 ? -1.585 -6.651 -1.236 1.00 98.25 77 PHE A N 1
ATOM 575 C CA . PHE A 1 77 ? -2.322 -7.905 -1.169 1.00 98.25 77 PHE A CA 1
ATOM 576 C C . PHE A 1 77 ? -1.358 -9.056 -0.886 1.00 98.25 77 PHE A C 1
ATOM 578 O O . PHE A 1 77 ? -0.338 -9.214 -1.558 1.00 98.25 77 PHE A O 1
ATOM 585 N N . VAL A 1 78 ? -1.702 -9.880 0.100 1.00 97.31 78 VAL A N 1
ATOM 586 C CA . VAL A 1 78 ? -0.924 -11.061 0.506 1.00 97.31 78 VAL A CA 1
ATOM 587 C C . VAL A 1 78 ? -1.728 -12.362 0.411 1.00 97.31 78 VAL A C 1
ATOM 589 O O . VAL A 1 78 ? -1.202 -13.433 0.704 1.00 97.31 78 VAL A O 1
ATOM 592 N N . SER A 1 79 ? -2.990 -12.296 -0.028 1.00 96.62 79 SER A N 1
ATOM 593 C CA . SER A 1 79 ? -3.818 -13.466 -0.337 1.00 96.62 79 SER A CA 1
ATOM 594 C C . SER A 1 79 ? -4.685 -13.231 -1.577 1.00 96.62 79 SER A C 1
ATOM 596 O O . SER A 1 79 ? -4.989 -12.093 -1.933 1.00 96.62 79 SER A O 1
ATOM 598 N N . GLY A 1 80 ? -5.125 -14.321 -2.215 1.00 95.81 80 GLY A N 1
ATOM 599 C CA . GLY A 1 80 ? -6.069 -14.273 -3.341 1.00 95.81 80 GLY A CA 1
ATOM 600 C C . GLY A 1 80 ? -7.497 -13.881 -2.948 1.00 95.81 80 GLY A C 1
ATOM 601 O O . GLY A 1 80 ? -8.344 -13.726 -3.819 1.00 95.81 80 GLY A O 1
ATOM 602 N N . GLU A 1 81 ? -7.764 -13.710 -1.653 1.00 96.25 81 GLU A N 1
ATOM 603 C CA . GLU A 1 81 ? -9.083 -13.356 -1.134 1.00 96.25 81 GLU A CA 1
ATOM 604 C C . GLU A 1 81 ? -9.135 -11.944 -0.520 1.00 96.25 81 GLU A C 1
ATOM 606 O O . GLU A 1 81 ? -10.050 -11.639 0.251 1.00 96.25 81 GLU A O 1
ATOM 611 N N . GLY A 1 82 ? -8.138 -11.103 -0.823 1.00 96.25 82 GLY A N 1
ATOM 612 C CA . GLY A 1 82 ? -8.138 -9.681 -0.476 1.00 96.25 82 GLY A CA 1
ATOM 613 C C . GLY A 1 82 ? -7.491 -9.306 0.860 1.00 96.25 82 GLY A C 1
ATOM 614 O O . GLY A 1 82 ? -7.685 -8.179 1.304 1.00 96.25 82 GLY A O 1
ATOM 615 N N . LEU A 1 83 ? -6.711 -10.188 1.502 1.00 97.12 83 LEU A N 1
ATOM 616 C CA . LEU A 1 83 ? -5.972 -9.813 2.716 1.00 97.12 83 LEU A CA 1
ATOM 617 C C . LEU A 1 83 ? -4.904 -8.765 2.375 1.00 97.12 83 LEU A C 1
ATOM 619 O O . LEU A 1 83 ? -4.036 -9.022 1.536 1.00 97.12 83 LEU A O 1
ATOM 623 N N . ILE A 1 84 ? -4.958 -7.613 3.045 1.00 97.69 84 ILE A N 1
ATOM 624 C CA . ILE A 1 84 ? -4.014 -6.504 2.874 1.00 97.69 84 ILE A CA 1
ATOM 625 C C . ILE A 1 84 ? -3.071 -6.435 4.078 1.00 97.69 84 ILE A C 1
ATOM 627 O O . ILE A 1 84 ? -3.515 -6.425 5.224 1.00 97.69 84 ILE A O 1
ATOM 631 N N . LEU A 1 85 ? -1.767 -6.332 3.815 1.00 98.12 85 LEU A N 1
ATOM 632 C CA . LEU A 1 85 ? -0.740 -6.105 4.829 1.00 98.12 85 LEU A CA 1
ATOM 633 C C . LEU A 1 85 ? -0.192 -4.675 4.731 1.00 98.12 85 LEU A C 1
ATOM 635 O O . LEU A 1 85 ? 0.148 -4.201 3.649 1.00 98.12 85 LEU A O 1
ATOM 639 N N . THR A 1 86 ? -0.071 -3.996 5.871 1.00 98.06 86 THR A N 1
ATOM 640 C CA . THR A 1 86 ? 0.554 -2.669 5.997 1.00 98.06 86 THR A CA 1
ATOM 641 C C . THR A 1 86 ? 1.212 -2.517 7.372 1.00 98.06 86 THR A C 1
ATOM 643 O O . THR A 1 86 ? 1.207 -3.443 8.185 1.00 98.06 86 THR A O 1
ATOM 646 N N . ASN A 1 87 ? 1.815 -1.363 7.649 1.00 97.88 87 ASN A N 1
ATOM 647 C CA . ASN A 1 87 ? 2.410 -1.089 8.949 1.00 97.88 87 ASN A CA 1
ATOM 648 C C . ASN A 1 87 ? 1.366 -0.654 9.983 1.00 97.88 87 ASN A C 1
ATOM 650 O O . ASN A 1 87 ? 0.382 0.005 9.665 1.00 97.88 87 ASN A O 1
ATOM 654 N N . HIS A 1 88 ? 1.640 -0.938 11.257 1.00 96.88 88 HIS A N 1
ATOM 655 C CA . HIS A 1 88 ? 0.781 -0.535 12.374 1.00 96.88 88 HIS A CA 1
ATOM 656 C C . HIS A 1 88 ? 0.498 0.978 12.395 1.00 96.88 88 HIS A C 1
ATOM 658 O O . HIS A 1 88 ? -0.645 1.391 12.558 1.00 96.88 88 HIS A O 1
ATOM 664 N N . HIS A 1 89 ? 1.518 1.810 12.153 1.00 96.69 89 HIS A N 1
ATOM 665 C CA . HIS A 1 89 ? 1.362 3.268 12.144 1.00 96.69 89 HIS A CA 1
ATOM 666 C C . HIS A 1 89 ? 0.488 3.783 10.989 1.00 96.69 89 HIS A C 1
ATOM 668 O O . HIS A 1 89 ? -0.035 4.886 11.084 1.00 96.69 89 HIS A O 1
ATOM 674 N N . CYS A 1 90 ? 0.306 3.000 9.921 1.00 96.75 90 CYS A N 1
ATOM 675 C CA . CYS A 1 90 ? -0.555 3.375 8.799 1.00 96.75 90 CYS A CA 1
ATOM 676 C C . CYS A 1 90 ? -2.043 3.243 9.124 1.00 96.75 90 CYS A C 1
ATOM 678 O O . CYS A 1 90 ? -2.862 3.909 8.503 1.00 96.75 90 CYS A O 1
ATOM 680 N N . VAL A 1 91 ? -2.394 2.387 10.088 1.00 95.25 91 VAL A N 1
ATOM 681 C CA . VAL A 1 91 ? -3.787 2.093 10.465 1.00 95.25 91 VAL A CA 1
ATOM 682 C C . VAL A 1 91 ? -4.107 2.504 11.897 1.00 95.25 91 VAL A C 1
ATOM 684 O O . VAL A 1 91 ? -5.201 2.235 12.385 1.00 95.25 91 VAL A O 1
ATOM 687 N N . ILE A 1 92 ? -3.168 3.154 12.589 1.00 95.75 92 ILE A N 1
ATOM 688 C CA . ILE A 1 92 ? -3.297 3.446 14.018 1.00 95.75 92 ILE A CA 1
ATOM 689 C C . ILE A 1 92 ? -4.518 4.310 14.335 1.00 95.75 92 ILE A C 1
ATOM 691 O O . ILE A 1 92 ? -5.168 4.066 15.346 1.00 95.75 92 ILE A O 1
ATOM 695 N N . SER A 1 93 ? -4.875 5.250 13.454 1.00 94.75 93 SER A N 1
ATOM 696 C CA . SER A 1 93 ? -6.092 6.057 13.591 1.00 94.75 93 SER A CA 1
ATOM 697 C C . SER A 1 93 ? -7.347 5.185 13.569 1.00 94.75 93 SER A C 1
ATOM 699 O O . SER A 1 93 ? -8.151 5.267 14.488 1.00 94.75 93 SER A O 1
ATOM 701 N N . CYS A 1 94 ? -7.471 4.261 12.609 1.00 95.81 94 CYS A N 1
ATOM 702 C CA . CYS A 1 94 ? -8.578 3.303 12.588 1.00 95.81 94 CYS A CA 1
ATOM 703 C C . CYS A 1 94 ? -8.622 2.445 13.864 1.00 95.81 94 CYS A C 1
ATOM 705 O O . CYS A 1 94 ? -9.686 2.245 14.448 1.00 95.81 94 CYS A O 1
ATOM 707 N N . VAL A 1 95 ? -7.473 1.922 14.307 1.00 96.25 95 VAL A N 1
ATOM 708 C CA . VAL A 1 95 ? -7.417 1.067 15.505 1.00 96.25 95 VAL A CA 1
ATOM 709 C C . VAL A 1 95 ? -7.843 1.852 16.753 1.00 96.25 95 VAL A C 1
ATOM 711 O O . VAL A 1 95 ? -8.545 1.307 17.607 1.00 96.25 95 VAL A O 1
ATOM 714 N N . GLN A 1 96 ? -7.464 3.129 16.847 1.00 96.62 96 GLN A N 1
ATOM 715 C CA . GLN A 1 96 ? -7.911 4.043 17.899 1.00 96.62 96 GLN A CA 1
ATOM 716 C C . GLN A 1 96 ? -9.420 4.297 17.825 1.00 96.62 96 GLN A C 1
ATOM 718 O O . GLN A 1 96 ? -10.093 4.140 18.840 1.00 96.62 96 GLN A O 1
ATOM 723 N N . ASP A 1 97 ? -9.954 4.602 16.641 1.00 96.38 97 ASP A N 1
ATOM 724 C CA . ASP A 1 97 ? -11.383 4.876 16.431 1.00 96.38 97 ASP A CA 1
ATOM 725 C C . ASP A 1 97 ? -12.275 3.668 16.758 1.00 96.38 97 ASP A C 1
ATOM 727 O O . ASP A 1 97 ? -13.407 3.820 17.214 1.00 96.38 97 ASP A O 1
ATOM 731 N N . LEU A 1 98 ? -11.766 2.451 16.548 1.00 96.50 98 LEU A N 1
ATOM 732 C CA . LEU A 1 98 ? -12.458 1.210 16.901 1.00 96.50 98 LEU A CA 1
ATOM 733 C C . LEU A 1 98 ? -12.341 0.847 18.387 1.00 96.50 98 LEU A C 1
ATOM 735 O O . LEU A 1 98 ? -13.111 0.012 18.869 1.00 96.50 98 LEU A O 1
ATOM 739 N N . SER A 1 99 ? -11.370 1.415 19.103 1.00 97.44 99 SER A N 1
ATOM 740 C CA . SER A 1 99 ? -11.129 1.106 20.512 1.00 97.44 99 SER A CA 1
ATOM 741 C C . SER A 1 99 ? -12.151 1.789 21.424 1.00 97.44 99 SER A C 1
ATOM 743 O O . SER A 1 99 ? -12.674 2.863 21.138 1.00 97.44 99 SER A O 1
ATOM 745 N N . THR A 1 100 ? -12.430 1.173 22.570 1.00 96.62 100 THR A N 1
ATOM 746 C CA . THR A 1 100 ? -13.309 1.718 23.613 1.00 96.62 100 THR A CA 1
ATOM 747 C C . THR A 1 100 ? -12.646 1.620 24.984 1.00 96.62 100 THR A C 1
ATOM 749 O O . THR A 1 100 ? -11.605 0.987 25.142 1.00 96.62 100 THR A O 1
ATOM 752 N N . ALA A 1 101 ? -13.276 2.192 26.017 1.00 96.19 101 ALA A N 1
ATOM 753 C CA . ALA A 1 101 ? -12.801 2.049 27.396 1.00 96.19 101 ALA A CA 1
ATOM 754 C C . ALA A 1 101 ? -12.749 0.582 27.869 1.00 96.19 101 ALA A C 1
ATOM 756 O O . ALA A 1 101 ? -11.965 0.248 28.753 1.00 96.19 101 ALA A O 1
ATOM 757 N N . GLN A 1 102 ? -13.587 -0.289 27.297 1.00 96.94 102 GLN A N 1
ATOM 758 C CA . GLN A 1 102 ? -13.616 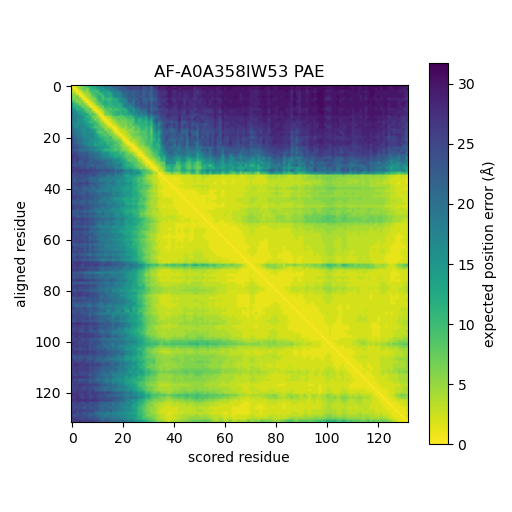-1.719 27.608 1.00 96.94 102 GLN A CA 1
ATOM 759 C C . GLN A 1 102 ? -12.687 -2.533 26.700 1.00 96.94 102 GLN A C 1
ATOM 761 O O . GLN A 1 102 ? -12.152 -3.542 27.148 1.00 96.94 102 GLN A O 1
ATOM 766 N N . ASN A 1 103 ? -12.490 -2.107 25.448 1.00 96.00 103 ASN A N 1
ATOM 767 C CA . ASN A 1 103 ? -11.694 -2.825 24.454 1.00 96.00 103 ASN A CA 1
ATOM 768 C C . ASN A 1 103 ? -10.650 -1.899 23.826 1.00 96.00 103 ASN A C 1
ATOM 770 O O . ASN A 1 103 ? -10.923 -1.216 22.842 1.00 96.00 103 ASN A O 1
ATOM 774 N N . ASP A 1 104 ? -9.445 -1.896 24.390 1.00 97.44 104 ASP A N 1
ATOM 775 C CA . ASP A 1 104 ? -8.307 -1.144 23.858 1.00 97.44 104 ASP A CA 1
ATOM 776 C C . ASP A 1 104 ? -7.512 -2.019 22.874 1.00 97.44 104 ASP A C 1
ATOM 778 O O . ASP A 1 104 ? -6.686 -2.845 23.282 1.00 97.44 104 ASP A O 1
ATOM 782 N N . TYR A 1 105 ? -7.784 -1.864 21.576 1.00 97.50 105 TYR A N 1
ATOM 783 C CA . TYR A 1 105 ? -7.103 -2.620 20.519 1.00 97.50 105 TYR A CA 1
ATOM 784 C C . TYR A 1 105 ? -5.709 -2.075 20.212 1.00 97.50 105 TYR A C 1
ATOM 786 O O . TYR A 1 105 ? -4.871 -2.812 19.694 1.00 97.50 105 TYR A O 1
ATOM 794 N N . VAL A 1 106 ? -5.429 -0.816 20.557 1.00 97.19 106 VAL A N 1
ATOM 795 C CA . VAL A 1 106 ? -4.087 -0.237 20.416 1.00 97.19 106 VAL A CA 1
ATOM 796 C C . VAL A 1 106 ? -3.125 -0.926 21.377 1.00 97.19 106 VAL A C 1
ATOM 798 O O . VAL A 1 106 ? -2.022 -1.304 20.989 1.00 97.19 106 VAL A O 1
ATOM 801 N N . LYS A 1 107 ? -3.555 -1.123 22.627 1.00 97.44 107 LYS A N 1
ATOM 802 C CA . LYS A 1 107 ? -2.746 -1.756 23.669 1.00 97.44 107 LYS A CA 1
ATOM 803 C C . LYS A 1 107 ? -2.666 -3.272 23.530 1.00 97.44 107 LYS A C 1
ATOM 805 O O . LYS A 1 107 ? -1.591 -3.838 23.709 1.00 97.44 107 LYS A O 1
ATOM 810 N N . ASN A 1 108 ? -3.799 -3.930 23.286 1.00 97.50 108 ASN A N 1
ATOM 811 C CA . ASN A 1 108 ? -3.892 -5.391 23.384 1.00 97.50 108 ASN A CA 1
ATOM 812 C C . ASN A 1 108 ? -3.816 -6.102 22.025 1.00 97.50 108 ASN A C 1
ATOM 814 O O . ASN A 1 108 ? -3.667 -7.322 21.985 1.00 97.50 108 ASN A O 1
ATOM 818 N N . GLY A 1 109 ? -3.903 -5.358 20.920 1.00 95.88 109 GLY A N 1
ATOM 819 C CA . GLY A 1 109 ? -4.027 -5.918 19.579 1.00 95.88 109 GLY A CA 1
ATOM 820 C C . GLY A 1 109 ? -5.429 -6.457 19.279 1.00 95.88 109 GLY A C 1
ATOM 821 O O . GLY A 1 109 ? -6.323 -6.484 20.127 1.00 95.88 109 GLY A O 1
ATOM 822 N N . TRP A 1 110 ? -5.617 -6.882 18.032 1.00 95.81 110 TRP A N 1
ATOM 823 C CA . TRP A 1 110 ? -6.838 -7.516 17.545 1.00 95.81 110 TRP A CA 1
ATOM 824 C C . TRP A 1 110 ? -6.469 -8.579 16.511 1.00 95.81 110 TRP A C 1
ATOM 826 O O . TRP A 1 110 ? -5.688 -8.307 15.601 1.00 95.81 110 TRP A O 1
ATOM 836 N N . MET A 1 111 ? -7.017 -9.784 16.658 1.00 96.25 111 MET A N 1
ATOM 837 C CA . MET A 1 111 ? -6.807 -10.894 15.730 1.00 96.25 111 MET A CA 1
ATOM 838 C C . MET A 1 111 ? -8.122 -11.674 15.611 1.00 96.25 111 MET A C 1
ATOM 840 O O . MET A 1 111 ? -8.399 -12.507 16.476 1.00 96.25 111 MET A O 1
ATOM 844 N N . P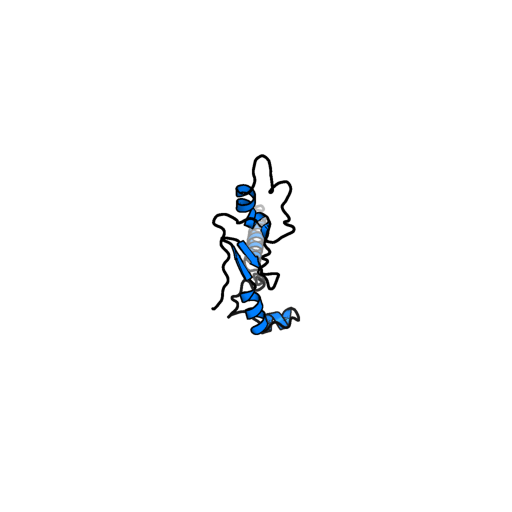RO A 1 112 ? -8.962 -11.363 14.609 1.00 96.06 112 PRO A N 1
ATOM 845 C CA . PRO A 1 112 ? -10.235 -12.048 14.422 1.00 96.06 112 PRO A CA 1
ATOM 846 C C . PRO A 1 112 ? -9.991 -13.500 13.986 1.00 96.06 112 PRO A C 1
ATOM 848 O O . PRO A 1 112 ? -9.085 -13.769 13.195 1.00 96.06 112 PRO A O 1
ATOM 851 N N . ALA A 1 113 ? -10.782 -14.439 14.504 1.00 95.69 113 ALA A N 1
ATOM 852 C CA . ALA A 1 113 ? -10.713 -15.851 14.122 1.00 95.69 113 ALA A CA 1
ATOM 853 C C . ALA A 1 113 ? -11.493 -16.140 12.830 1.00 95.69 113 ALA A C 1
ATOM 855 O O . ALA A 1 113 ? -11.230 -17.132 12.148 1.00 95.69 113 ALA A O 1
ATOM 856 N N . THR A 1 114 ? -12.459 -15.279 12.508 1.00 97.31 114 THR A N 1
ATOM 857 C CA . THR A 1 114 ? -13.375 -15.413 11.372 1.00 97.31 114 THR A CA 1
ATOM 858 C C . THR A 1 114 ? -13.501 -14.092 10.613 1.00 97.31 114 THR A C 1
ATOM 860 O O . THR A 1 114 ? -13.197 -13.026 11.151 1.00 97.31 114 THR A O 1
ATOM 863 N N . ARG A 1 115 ? -13.959 -14.139 9.355 1.00 95.62 115 ARG A N 1
ATOM 864 C CA . ARG A 1 115 ? -14.160 -12.923 8.543 1.00 95.62 115 ARG A CA 1
ATOM 865 C C . ARG A 1 115 ? -15.253 -12.031 9.122 1.00 95.62 115 ARG A C 1
ATOM 867 O O . ARG A 1 115 ? -15.175 -10.814 9.030 1.00 95.62 115 ARG A O 1
ATOM 874 N N . GLU A 1 116 ? -16.259 -12.629 9.745 1.00 97.12 116 GLU A N 1
ATOM 875 C CA . GLU A 1 116 ? -17.387 -11.934 10.362 1.00 97.12 116 GLU A CA 1
ATOM 876 C C . GLU A 1 116 ? -16.962 -11.099 11.581 1.00 97.12 116 GLU A C 1
ATOM 878 O O . GLU A 1 116 ? -17.654 -10.156 11.964 1.00 97.12 116 GLU A O 1
ATOM 883 N N . GLU A 1 117 ? -15.818 -11.428 12.185 1.00 97.19 117 GLU A N 1
ATOM 884 C CA . GLU A 1 117 ? -15.214 -10.677 13.286 1.00 97.19 117 GLU A CA 1
ATOM 885 C C . GLU A 1 117 ? -14.322 -9.516 12.807 1.00 97.19 117 GLU A C 1
ATOM 887 O O . GLU A 1 117 ? -13.910 -8.681 13.624 1.00 97.19 117 GLU A O 1
ATOM 892 N N . GLU A 1 118 ? -14.004 -9.430 11.510 1.00 97.12 118 GLU A N 1
ATOM 893 C CA . GLU A 1 118 ? -13.242 -8.311 10.954 1.00 97.12 118 GLU A CA 1
ATOM 894 C C . GLU A 1 118 ? -13.995 -6.991 11.158 1.00 97.12 118 GLU A C 1
ATOM 896 O O . GLU A 1 118 ? -15.210 -6.883 10.984 1.00 97.12 118 GLU A O 1
ATOM 901 N N . LYS A 1 119 ? -13.260 -5.950 11.554 1.00 95.81 119 LYS A N 1
ATOM 902 C CA . LYS A 1 119 ? -13.843 -4.641 11.855 1.00 95.81 119 LYS A CA 1
ATOM 903 C C . LYS A 1 119 ? -13.680 -3.704 10.672 1.00 95.81 119 LYS A C 1
ATOM 905 O O . LYS A 1 119 ? -12.594 -3.578 10.112 1.00 95.81 119 LYS A O 1
ATOM 910 N N . THR A 1 120 ? -14.744 -2.983 10.341 1.00 95.75 120 THR A N 1
ATOM 911 C CA . THR A 1 120 ? -14.695 -1.936 9.320 1.00 95.75 120 THR A CA 1
ATOM 912 C C . THR A 1 120 ? -14.026 -0.682 9.875 1.00 95.75 120 THR A C 1
ATOM 914 O O . THR A 1 120 ? -14.546 -0.062 10.798 1.00 95.75 120 THR A O 1
ATOM 917 N N . CYS A 1 121 ? -12.904 -0.280 9.279 1.00 94.25 121 CYS A N 1
ATOM 918 C CA . CYS A 1 121 ? -12.272 1.009 9.549 1.00 94.25 121 CYS A CA 1
ATOM 919 C C . CYS A 1 121 ? -13.110 2.163 8.965 1.00 94.25 121 CYS A C 1
ATOM 921 O O . CYS A 1 121 ? -13.253 2.231 7.739 1.00 94.25 121 CYS A O 1
ATOM 923 N N . PRO A 1 122 ? -13.641 3.090 9.782 1.00 89.81 122 PRO A N 1
ATOM 924 C CA . PRO A 1 122 ? -14.416 4.220 9.275 1.00 89.81 122 PRO A CA 1
ATOM 925 C C . PRO A 1 122 ? -13.581 5.102 8.339 1.00 89.81 122 PRO A C 1
ATOM 927 O O . PRO A 1 122 ? -12.476 5.509 8.678 1.00 89.81 122 PRO A O 1
ATOM 930 N N . GLY A 1 123 ? -14.101 5.397 7.144 1.00 88.75 123 GLY A N 1
ATOM 931 C CA . GLY A 1 123 ? -13.452 6.306 6.190 1.00 88.75 123 GLY A CA 1
ATOM 932 C C . GLY A 1 123 ? -12.161 5.787 5.540 1.00 88.75 123 GLY A C 1
ATOM 933 O O . GLY A 1 123 ? -11.569 6.501 4.730 1.00 88.75 123 GLY A O 1
ATOM 934 N N . GLN A 1 124 ? -11.725 4.559 5.843 1.00 93.44 124 GLN A N 1
ATOM 935 C CA . GLN A 1 124 ? -10.546 3.970 5.215 1.00 93.44 124 GLN A CA 1
ATOM 936 C C . GLN A 1 124 ? -10.851 3.570 3.770 1.00 93.44 124 GLN A C 1
ATOM 938 O O . GLN A 1 124 ? -11.855 2.923 3.478 1.00 93.44 124 GLN A O 1
ATOM 943 N N . THR A 1 125 ? -9.936 3.914 2.869 1.00 95.12 125 THR A N 1
ATOM 944 C CA . THR A 1 125 ? -9.957 3.488 1.467 1.00 95.12 125 THR A CA 1
ATOM 945 C C . THR A 1 125 ? -8.682 2.725 1.132 1.00 95.12 125 THR A C 1
ATOM 947 O O . THR A 1 125 ? -7.632 2.950 1.743 1.00 95.12 125 THR A O 1
ATOM 950 N N . ALA A 1 126 ? -8.802 1.804 0.179 1.00 96.44 126 ALA A N 1
ATOM 951 C CA . ALA A 1 126 ? -7.703 1.059 -0.412 1.00 96.44 126 ALA A CA 1
ATOM 952 C C . ALA A 1 126 ? -7.820 1.172 -1.933 1.00 96.44 126 ALA A C 1
ATOM 954 O O . ALA A 1 126 ? -8.878 0.897 -2.498 1.00 96.44 126 ALA A O 1
ATOM 955 N N . GLU A 1 127 ? -6.749 1.613 -2.583 1.00 97.19 127 GLU A N 1
ATOM 956 C CA . GLU A 1 127 ? -6.738 1.904 -4.015 1.00 97.19 127 GLU A CA 1
ATOM 957 C C . GLU A 1 127 ? -5.655 1.085 -4.714 1.00 97.19 127 GLU A C 1
ATOM 959 O O . GLU A 1 127 ? -4.573 0.867 -4.167 1.00 97.19 127 GLU A O 1
ATOM 964 N N . VAL A 1 128 ? -5.948 0.645 -5.937 1.00 97.06 128 VAL A N 1
ATOM 965 C CA . VAL A 1 128 ? -5.062 -0.194 -6.751 1.00 97.06 128 VAL A CA 1
ATOM 966 C C . VAL A 1 128 ? -4.887 0.462 -8.110 1.00 97.06 128 VAL A C 1
ATOM 968 O O . VAL A 1 128 ? -5.860 0.908 -8.719 1.00 97.06 128 VAL A O 1
ATOM 971 N N . LEU A 1 129 ? -3.647 0.507 -8.590 1.00 96.69 129 LEU A N 1
ATOM 972 C CA . LEU A 1 129 ? -3.321 1.023 -9.913 1.00 96.69 129 LEU A CA 1
ATOM 973 C C . LEU A 1 129 ? -3.540 -0.074 -10.960 1.00 96.69 129 LEU A C 1
ATOM 975 O O . LEU A 1 129 ? -2.749 -1.009 -11.064 1.00 96.69 129 LEU A O 1
ATOM 979 N N . THR A 1 130 ? -4.630 0.028 -11.716 1.00 94.94 130 THR A N 1
ATOM 980 C CA . THR A 1 130 ? -5.017 -0.987 -12.709 1.00 94.94 130 THR A CA 1
ATOM 981 C C . THR A 1 130 ? -4.421 -0.749 -14.093 1.00 94.94 130 THR A C 1
ATOM 983 O O . THR A 1 130 ? -4.316 -1.704 -14.862 1.00 94.94 130 THR A O 1
ATOM 986 N N . ASP A 1 131 ? -4.010 0.481 -14.404 1.00 94.00 131 ASP A N 1
ATOM 987 C CA . ASP A 1 131 ? -3.415 0.873 -15.686 1.00 94.00 131 ASP A CA 1
ATOM 988 C C . ASP A 1 131 ? -2.436 2.050 -15.517 1.00 94.00 131 ASP A C 1
ATOM 990 O O . ASP A 1 131 ? -2.512 2.745 -14.499 1.00 94.00 131 ASP A O 1
ATOM 994 N N . ILE A 1 132 ? -1.494 2.226 -16.458 1.00 91.12 132 ILE A N 1
ATOM 995 C CA . ILE A 1 132 ? -0.463 3.289 -16.474 1.00 91.12 132 ILE A CA 1
ATOM 996 C C . ILE A 1 132 ? -0.322 3.841 -17.887 1.00 91.12 132 ILE A C 1
ATOM 998 O O . ILE A 1 132 ? -0.107 3.011 -18.798 1.00 91.12 132 ILE A O 1
#

Sequence (132 aa):
MSLRRTLSFTASLAALGLAAVVVNAPASAARADEGMWTFDSFPIQTVNQKYGTRIDQAWLDRVRNAAVRLQGCSASFVSGEGLILTNHHCVISCVQDLSTAQNDYVKNGWMPATREEEKTCPGQTAEVLTDI

Nearest PDB structures (foldseek):
  4y02-assembly1_A  TM=7.931E-01  e=2.633E-03  Porphyromonas gingivalis
  3woj-assembly1_B  TM=8.551E-01  e=5.032E-03  Pseudoxanthomonas mexicana
  3wok-assembly1_B  TM=8.313E-01  e=2.997E-03  Pseudoxanthomonas mexicana
  3aoi-assembly3_N  TM=2.901E-01  e=7.106E+00  Thermus thermophilus HB8

pLDDT: mean 86.24, std 17.22, range [44.81, 98.25]

Mean predicted aligned error: 10.78 Å

Solvent-accessible surface area (backbone atoms only — not comparable to full-atom values): 8538 Å² total; per-residue (Å²): 141,72,82,77,62,62,64,60,53,55,56,51,52,54,52,51,52,52,52,55,51,67,74,67,52,80,76,76,79,82,83,74,78,89,77,90,67,54,83,91,68,51,62,48,69,63,50,22,71,74,70,71,51,87,70,49,68,74,55,41,53,51,50,41,66,30,36,29,42,34,93,97,39,69,32,30,54,78,46,99,84,69,47,71,49,66,56,67,84,72,45,44,68,44,39,52,73,72,32,47,100,89,46,52,35,75,83,72,51,86,80,63,95,49,79,87,62,58,77,83,50,82,93,70,61,77,45,67,60,88,76,136